Protein AF-A0A356R4A9-F1 (afdb_monomer)

Radius of gyration: 18.49 Å; Cα contacts (8 Å, |Δi|>4): 86; chains: 1; bounding box: 49×30×48 Å

pLDDT: mean 82.3, std 16.68, range [41.5, 98.44]

Solvent-accessible surface area (backbone atoms only — not comparable to full-atom values): 8505 Å² total; per-residue (Å²): 119,65,69,65,55,51,52,53,53,49,50,53,52,51,50,53,49,49,51,55,50,47,51,53,50,51,50,52,54,51,45,64,71,73,42,54,73,65,49,39,50,23,39,52,54,39,52,52,53,48,52,53,52,49,50,52,49,36,62,72,50,45,49,51,43,59,66,44,44,65,76,77,25,81,92,47,44,72,59,52,50,51,53,50,52,52,51,49,50,54,52,33,54,54,51,27,52,53,28,42,53,50,13,55,49,28,47,75,68,74,36,54,52,44,15,52,31,24,41,54,43,33,67,45,48,48,58,54,54,48,50,54,48,56,61,52,53,47,65,43,70,71,48,76,68,57,55,55,54,55,51,51,55,52,52,60,66,72,74,111

Sequence (160 aa):
MVLNRWGKRGGISLVDQAIHGGTNFLINIILARWLSPNEYGAFAVAYTIFLLIGAIHTSVMIEPMMVYGAKKYIETFRGYIGSLLLGHGVFSVLVTIILIVSSLTFLAFDSKELADAFLGLAIASPFILLQWMIRRSFYVVSQSTWALAGSFMYFTLNAL

Mean predicted ali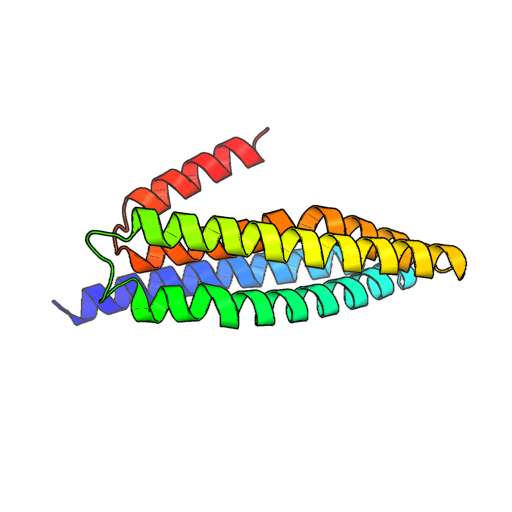gned error: 9.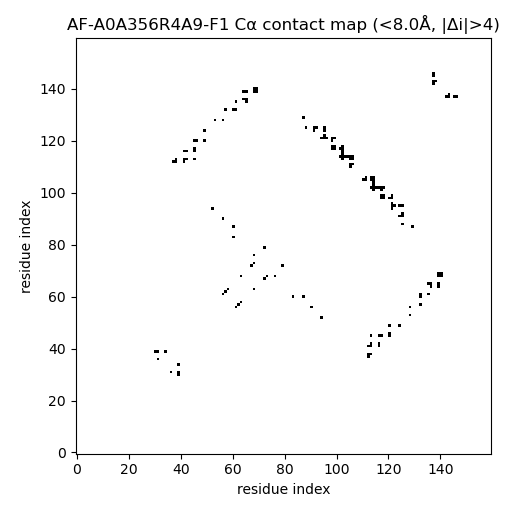42 Å

Nearest PDB structures (foldseek):
  8fih-assembly1_C  TM=4.741E-01  e=2.282E+00  synthetic construct
  6ixg-assembly2_B  TM=2.271E-01  e=6.060E+00  Homo sapiens

Structure (mmCIF, N/CA/C/O backbone):
data_AF-A0A356R4A9-F1
#
_entry.id   AF-A0A356R4A9-F1
#
loop_
_atom_site.group_PDB
_atom_site.id
_atom_site.type_symbol
_atom_site.label_atom_id
_atom_site.label_alt_id
_atom_site.label_comp_id
_atom_site.label_asym_id
_atom_site.label_entity_id
_atom_site.label_seq_id
_atom_site.pdbx_PDB_ins_code
_atom_site.Cartn_x
_atom_site.Cartn_y
_atom_site.Cartn_z
_atom_site.occupancy
_atom_site.B_iso_or_equiv
_atom_site.auth_seq_id
_atom_site.auth_comp_id
_atom_site.auth_asym_id
_atom_site.auth_atom_id
_atom_site.pdbx_PDB_model_num
ATOM 1 N N . MET A 1 1 ? -28.731 -18.258 21.736 1.00 53.62 1 MET A N 1
ATOM 2 C CA . MET A 1 1 ? -28.629 -16.910 21.112 1.00 53.62 1 MET A CA 1
ATOM 3 C C . MET A 1 1 ? -27.203 -16.497 20.726 1.00 53.62 1 MET A C 1
ATOM 5 O O . MET A 1 1 ? -27.047 -15.810 19.723 1.00 53.62 1 MET A O 1
ATOM 9 N N . VAL A 1 2 ? -26.165 -16.927 21.457 1.00 51.97 2 VAL A N 1
ATOM 10 C CA . VAL A 1 2 ? -24.757 -16.596 21.158 1.00 51.97 2 VAL A CA 1
ATOM 11 C C . VAL A 1 2 ? -24.281 -17.220 19.831 1.00 51.97 2 VAL A C 1
ATOM 13 O O . VAL A 1 2 ? -23.800 -16.480 18.980 1.00 51.97 2 VAL A O 1
ATOM 16 N N . LEU A 1 3 ? -24.543 -18.511 19.567 1.00 58.34 3 LEU A N 1
ATOM 17 C CA . LEU A 1 3 ? -24.146 -19.190 18.311 1.00 58.34 3 LEU A CA 1
ATOM 18 C C . LEU A 1 3 ? -24.570 -18.447 17.026 1.00 58.34 3 LEU A C 1
ATOM 20 O O . LEU A 1 3 ? -23.777 -18.309 16.101 1.00 58.34 3 LEU A O 1
ATOM 24 N N . ASN A 1 4 ? -25.794 -17.909 16.981 1.00 60.91 4 ASN A N 1
ATOM 25 C CA . ASN A 1 4 ? -26.327 -17.230 15.793 1.00 60.91 4 ASN A CA 1
ATOM 26 C C . ASN A 1 4 ? -25.661 -15.853 15.552 1.00 60.91 4 ASN A C 1
ATOM 28 O O . ASN A 1 4 ? -25.534 -15.400 14.418 1.00 60.91 4 ASN A O 1
ATOM 32 N N . ARG A 1 5 ? -25.171 -15.186 16.612 1.00 58.28 5 ARG A N 1
ATOM 33 C CA . ARG A 1 5 ? -24.407 -13.928 16.491 1.00 58.28 5 ARG A CA 1
ATOM 34 C C . ARG A 1 5 ? -22.972 -14.164 16.007 1.00 58.28 5 ARG A C 1
ATOM 36 O O . ARG A 1 5 ? -22.490 -13.384 15.190 1.00 58.28 5 ARG A O 1
ATOM 43 N N . TRP A 1 6 ? -22.315 -15.229 16.471 1.00 61.62 6 TRP A N 1
ATOM 44 C CA . TRP A 1 6 ? -20.971 -15.605 16.006 1.00 61.62 6 TRP A CA 1
ATOM 45 C C . TRP A 1 6 ? -20.995 -16.138 14.570 1.00 61.62 6 TRP A C 1
ATOM 47 O O . TRP A 1 6 ? -20.151 -15.737 13.775 1.00 61.62 6 TRP A O 1
ATOM 57 N N . GLY A 1 7 ? -22.013 -16.925 14.200 1.00 70.94 7 GLY A N 1
ATOM 58 C CA . GLY A 1 7 ? -22.208 -17.392 12.822 1.00 70.94 7 GLY A CA 1
ATOM 59 C C . GLY A 1 7 ? -22.398 -16.248 11.820 1.00 70.94 7 GLY A C 1
ATOM 60 O O . GLY A 1 7 ? -21.722 -16.211 10.797 1.00 70.94 7 GLY A O 1
ATOM 61 N N . LYS A 1 8 ? -23.242 -15.254 12.139 1.00 70.19 8 LYS A N 1
ATOM 62 C CA . LYS A 1 8 ? -23.445 -14.077 11.270 1.00 70.19 8 LYS A CA 1
ATOM 63 C C . LYS A 1 8 ? -22.185 -13.218 11.121 1.00 70.19 8 LYS A C 1
ATOM 65 O O . LYS A 1 8 ? -21.857 -12.815 10.011 1.00 70.19 8 LYS A O 1
ATOM 70 N N . ARG A 1 9 ? -21.462 -12.947 12.215 1.00 65.94 9 ARG A N 1
ATOM 71 C CA . ARG A 1 9 ? -20.215 -12.155 12.175 1.00 65.94 9 ARG A CA 1
ATOM 72 C C . ARG A 1 9 ? -19.087 -12.886 11.443 1.00 65.94 9 ARG A C 1
ATOM 74 O O . ARG A 1 9 ? -18.384 -12.265 10.652 1.00 65.94 9 ARG A O 1
ATOM 81 N N . GLY A 1 10 ? -18.951 -14.193 11.671 1.00 72.62 10 GLY A N 1
ATOM 82 C CA . GLY A 1 10 ? -17.997 -15.041 10.960 1.00 72.62 10 GLY A CA 1
ATOM 83 C C . GLY A 1 10 ? -18.293 -15.106 9.463 1.00 72.62 10 GLY A C 1
ATOM 84 O O . GLY A 1 10 ? -17.389 -14.898 8.662 1.00 72.62 10 GLY A O 1
ATOM 85 N N . GLY A 1 11 ? -19.564 -15.287 9.083 1.00 77.62 11 GLY A N 1
ATOM 86 C CA . GLY A 1 11 ? -19.992 -15.285 7.682 1.00 77.62 11 GLY A CA 1
ATOM 87 C C . GLY A 1 11 ? -19.675 -13.974 6.960 1.00 77.62 11 GLY A C 1
ATOM 88 O O . GLY A 1 11 ? -19.123 -14.002 5.866 1.00 77.62 11 GLY A O 1
ATOM 89 N N . ILE A 1 12 ? -19.934 -12.824 7.593 1.00 77.06 12 ILE A N 1
ATOM 90 C CA . ILE A 1 12 ? -19.588 -11.507 7.027 1.00 77.06 12 ILE A CA 1
ATOM 91 C C . ILE A 1 12 ? -18.071 -11.367 6.837 1.00 77.06 12 ILE A C 1
ATOM 93 O O . ILE A 1 12 ? -17.632 -10.902 5.791 1.00 77.06 12 ILE A O 1
ATOM 97 N N . SER A 1 13 ? -17.262 -11.803 7.809 1.00 73.44 13 SER A N 1
ATOM 98 C CA . SER A 1 13 ? -15.799 -11.751 7.681 1.00 73.44 13 SER A CA 1
ATOM 99 C C . SER A 1 13 ? -15.266 -12.677 6.582 1.00 73.44 13 SER A C 1
ATOM 101 O O . SER A 1 13 ? -14.324 -12.307 5.885 1.00 73.44 13 SER A O 1
ATOM 103 N N . LEU A 1 14 ? -15.873 -13.853 6.407 1.00 78.56 14 LEU A N 1
ATOM 104 C CA . LEU A 1 14 ? -15.554 -14.782 5.321 1.00 78.56 14 LEU A CA 1
ATOM 105 C C . LEU A 1 14 ? -15.862 -14.172 3.954 1.00 78.56 14 LEU A C 1
ATOM 107 O O . LEU A 1 14 ? -15.031 -14.255 3.056 1.00 78.56 14 LEU A O 1
ATOM 111 N N . VAL A 1 15 ? -17.018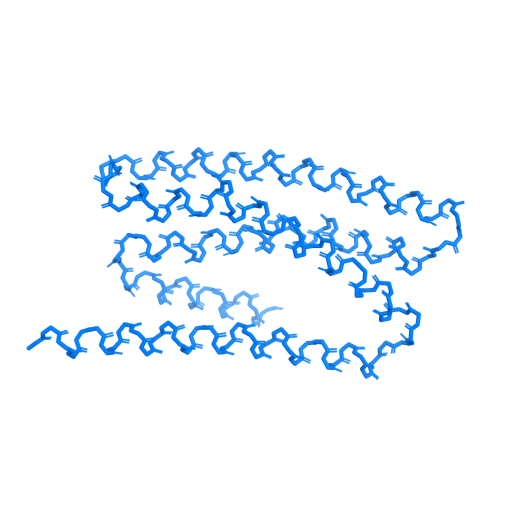 -13.523 3.808 1.00 81.44 15 VAL A N 1
ATOM 112 C CA . VAL A 1 15 ? -17.395 -12.838 2.565 1.00 81.44 15 VAL A CA 1
ATOM 113 C C . VAL A 1 15 ? -16.461 -11.659 2.277 1.00 81.44 15 VAL A C 1
ATOM 115 O O . VAL A 1 15 ? -15.988 -11.540 1.153 1.00 81.44 15 VAL A O 1
ATOM 118 N N . ASP A 1 16 ? -16.126 -10.836 3.276 1.00 75.25 16 ASP A N 1
ATOM 119 C CA . ASP A 1 16 ? -15.158 -9.733 3.128 1.00 75.25 16 ASP A CA 1
ATOM 120 C C . ASP A 1 16 ? -13.784 -10.245 2.663 1.00 75.25 16 ASP A C 1
ATOM 122 O O . ASP A 1 16 ? -13.200 -9.720 1.713 1.00 75.25 16 ASP A O 1
ATOM 126 N N . GLN A 1 17 ? -13.288 -11.327 3.272 1.00 79.94 17 GLN A N 1
ATOM 127 C CA . GLN A 1 17 ? -12.030 -11.953 2.860 1.00 79.94 17 GLN A CA 1
ATOM 128 C C . GLN A 1 17 ? -12.111 -12.571 1.461 1.00 79.94 17 GLN A C 1
ATOM 130 O O . GLN A 1 17 ? -11.166 -12.425 0.687 1.00 79.94 17 GLN A O 1
ATOM 135 N N . ALA A 1 18 ? -13.225 -13.217 1.111 1.00 83.06 18 ALA A N 1
ATOM 136 C CA . ALA A 1 18 ? -13.428 -13.800 -0.211 1.00 83.06 18 ALA A CA 1
ATOM 137 C C . ALA A 1 18 ? -13.486 -12.727 -1.306 1.00 83.06 18 ALA A C 1
ATOM 139 O O . ALA A 1 18 ? -12.867 -12.901 -2.352 1.00 83.06 18 ALA A O 1
ATOM 140 N N . ILE A 1 19 ? -14.160 -11.600 -1.058 1.00 80.31 19 ILE A N 1
ATOM 141 C CA . ILE A 1 19 ? -14.194 -10.462 -1.986 1.00 80.31 19 ILE A CA 1
ATOM 142 C C . ILE A 1 19 ? -12.795 -9.861 -2.120 1.00 80.31 19 ILE A C 1
ATOM 144 O O . ILE A 1 19 ? -12.308 -9.678 -3.231 1.00 80.31 19 ILE A O 1
ATOM 148 N N . HIS A 1 20 ? -12.110 -9.594 -1.007 1.00 76.81 20 HIS A N 1
ATOM 149 C CA . HIS A 1 20 ? -10.780 -8.989 -1.048 1.00 76.81 20 HIS A CA 1
ATOM 150 C C . HIS A 1 20 ? -9.744 -9.890 -1.743 1.00 76.81 20 HIS A C 1
ATOM 152 O O . HIS A 1 20 ? -8.967 -9.420 -2.576 1.00 76.81 20 HIS A O 1
ATOM 158 N N . GLY A 1 21 ? -9.740 -11.186 -1.425 1.00 81.69 21 GLY A N 1
ATOM 159 C CA . GLY A 1 21 ? -8.866 -12.171 -2.061 1.00 81.69 21 GLY A CA 1
ATOM 160 C C . GLY A 1 21 ? -9.233 -12.411 -3.526 1.00 81.69 21 GLY A C 1
ATOM 161 O O . GLY A 1 21 ? -8.353 -12.413 -4.383 1.00 81.69 21 GLY A O 1
ATOM 162 N N . GLY A 1 22 ? -10.527 -12.537 -3.826 1.00 83.94 22 GLY A N 1
ATOM 163 C CA . GLY A 1 22 ? -11.047 -12.741 -5.178 1.00 83.94 22 GLY A CA 1
ATOM 164 C C . GLY A 1 22 ? -10.737 -11.572 -6.109 1.00 83.94 22 GLY A C 1
ATOM 165 O O . GLY A 1 22 ? -10.250 -11.794 -7.214 1.00 83.94 22 GLY A O 1
ATOM 166 N N . THR A 1 23 ? -10.921 -10.332 -5.653 1.00 81.62 23 THR A N 1
ATOM 167 C CA . THR A 1 23 ? -10.562 -9.134 -6.425 1.00 81.62 23 THR A CA 1
ATOM 168 C C . THR A 1 23 ? -9.066 -9.092 -6.722 1.00 81.62 23 THR A C 1
ATOM 170 O O . THR A 1 23 ? -8.685 -8.903 -7.874 1.00 81.62 23 THR A O 1
ATOM 173 N N . ASN A 1 24 ? -8.207 -9.338 -5.725 1.00 85.69 24 ASN A N 1
ATOM 174 C CA . ASN A 1 24 ? -6.759 -9.392 -5.957 1.00 85.69 24 ASN A CA 1
ATOM 175 C C . ASN A 1 24 ? -6.378 -10.504 -6.945 1.00 85.69 24 ASN A C 1
ATOM 177 O O . ASN A 1 24 ? -5.554 -10.283 -7.829 1.00 85.69 24 ASN A O 1
ATOM 181 N N . PHE A 1 25 ? -6.987 -11.684 -6.832 1.00 85.81 25 PHE A N 1
ATOM 182 C CA . PHE A 1 25 ? -6.743 -12.799 -7.745 1.00 85.81 25 PHE A CA 1
ATOM 183 C C . PHE A 1 25 ? -7.155 -12.470 -9.188 1.00 85.81 25 PHE A C 1
ATOM 185 O O . PHE A 1 25 ? -6.370 -12.666 -10.115 1.00 85.81 25 PHE A O 1
ATOM 192 N N . LEU A 1 26 ? -8.354 -11.914 -9.381 1.00 88.88 26 LEU A N 1
ATOM 193 C CA . LEU A 1 26 ? -8.856 -11.528 -10.701 1.00 88.88 26 LEU A CA 1
ATOM 194 C C . LEU A 1 26 ? -8.011 -10.421 -11.335 1.00 88.88 26 LEU A C 1
ATOM 196 O O . LEU A 1 26 ? -7.682 -10.525 -12.515 1.00 88.88 26 LEU A O 1
ATOM 200 N N . ILE A 1 27 ? -7.615 -9.403 -10.562 1.00 86.56 27 ILE A N 1
ATOM 201 C CA . ILE A 1 27 ? -6.721 -8.340 -11.042 1.00 86.56 27 ILE A CA 1
ATOM 202 C C . ILE A 1 27 ? -5.399 -8.941 -11.524 1.00 86.56 27 ILE A C 1
ATOM 204 O O . ILE A 1 27 ? -4.966 -8.630 -12.630 1.00 86.56 27 ILE A O 1
ATOM 208 N N . ASN A 1 28 ? -4.795 -9.854 -10.756 1.00 87.06 28 ASN A N 1
ATOM 209 C CA . ASN A 1 28 ? -3.555 -10.515 -11.168 1.00 87.06 28 ASN A CA 1
ATOM 210 C C . ASN A 1 28 ? -3.728 -11.324 -12.468 1.00 87.06 28 ASN A C 1
ATOM 212 O O . ASN A 1 28 ? -2.862 -11.256 -13.335 1.00 87.06 28 ASN A O 1
ATOM 216 N N . ILE A 1 29 ? -4.854 -12.027 -12.658 1.00 89.06 29 ILE A N 1
ATOM 217 C CA . ILE A 1 29 ? -5.142 -12.742 -13.918 1.00 89.06 29 ILE A CA 1
ATOM 218 C C . ILE A 1 29 ? -5.295 -11.778 -15.097 1.00 89.06 29 ILE A C 1
ATOM 220 O O . ILE A 1 29 ? -4.784 -12.054 -16.183 1.00 89.06 29 ILE A O 1
ATOM 224 N N . ILE A 1 30 ? -6.026 -10.677 -14.913 1.00 90.19 30 ILE A N 1
ATOM 225 C CA . ILE A 1 30 ? -6.250 -9.689 -15.975 1.00 90.19 30 ILE A CA 1
ATOM 226 C C . ILE A 1 30 ? -4.915 -9.063 -16.381 1.00 90.19 30 ILE A C 1
ATOM 228 O O . ILE A 1 30 ? -4.602 -9.032 -17.570 1.00 90.19 30 ILE A O 1
ATOM 232 N N . LEU A 1 31 ? -4.096 -8.658 -15.407 1.00 88.75 31 LEU A N 1
ATOM 233 C CA . LEU A 1 31 ? -2.763 -8.112 -15.659 1.00 88.75 31 LEU A CA 1
ATOM 234 C C . LEU A 1 31 ? -1.865 -9.131 -16.367 1.00 88.75 31 LEU A C 1
ATOM 236 O O . LEU A 1 31 ? -1.244 -8.784 -17.364 1.00 88.75 31 LEU A O 1
ATOM 240 N N . ALA A 1 32 ? -1.868 -10.396 -15.941 1.00 89.50 32 ALA A N 1
ATOM 241 C CA . ALA A 1 32 ? -1.096 -11.456 -16.594 1.00 89.50 32 ALA A CA 1
ATOM 242 C C . ALA A 1 32 ? -1.521 -11.722 -18.050 1.00 89.50 32 ALA A C 1
ATOM 244 O O . ALA A 1 32 ? -0.742 -12.266 -18.828 1.00 89.50 32 ALA A O 1
ATOM 245 N N . ARG A 1 33 ? -2.761 -11.378 -18.421 1.00 92.75 33 ARG A N 1
ATOM 246 C CA . ARG A 1 33 ? -3.270 -11.524 -19.793 1.00 92.75 33 ARG A CA 1
ATOM 247 C C . ARG A 1 33 ? -3.018 -10.306 -20.675 1.00 92.75 33 ARG A C 1
ATOM 249 O O . ARG A 1 33 ? -2.995 -10.466 -21.890 1.00 92.75 33 ARG A O 1
ATOM 256 N N . TRP A 1 34 ? -2.949 -9.113 -20.092 1.00 93.25 34 TRP A N 1
ATOM 257 C CA . TRP A 1 34 ? -2.891 -7.850 -20.840 1.00 93.25 34 TRP A CA 1
ATOM 258 C C . TRP A 1 34 ? -1.480 -7.270 -20.915 1.00 93.25 34 TRP A C 1
ATOM 260 O O . TRP A 1 34 ? -1.175 -6.564 -21.871 1.00 93.25 34 TRP A O 1
ATOM 270 N N . LEU A 1 35 ? -0.632 -7.568 -19.931 1.00 92.19 35 LEU A N 1
ATOM 271 C CA . LEU A 1 35 ? 0.759 -7.137 -19.902 1.00 92.19 35 LEU A CA 1
ATOM 272 C C . LEU A 1 35 ? 1.659 -8.128 -20.639 1.00 92.19 35 LEU A C 1
ATOM 274 O O . LEU A 1 35 ? 1.421 -9.340 -20.636 1.00 92.19 35 LEU A O 1
ATOM 278 N N . SER A 1 36 ? 2.739 -7.617 -21.223 1.00 94.81 36 SER A N 1
ATOM 279 C CA . SER A 1 36 ? 3.835 -8.463 -21.685 1.00 94.81 36 SER A CA 1
ATOM 280 C C . SER A 1 36 ? 4.516 -9.178 -20.501 1.00 94.81 36 SER A C 1
ATOM 282 O O . SER A 1 36 ? 4.424 -8.724 -19.355 1.00 94.81 36 SER A O 1
ATOM 284 N N . PRO A 1 37 ? 5.253 -10.280 -20.742 1.00 93.56 37 PRO A N 1
ATOM 285 C CA . PRO A 1 37 ? 5.971 -10.986 -19.679 1.00 93.56 37 PRO A CA 1
ATOM 286 C C . PRO A 1 37 ? 6.932 -10.097 -18.874 1.00 93.56 37 PRO A C 1
ATOM 288 O O . PRO A 1 37 ? 7.047 -10.271 -17.661 1.00 93.56 37 PRO A O 1
ATOM 291 N N . ASN A 1 38 ? 7.586 -9.128 -19.524 1.00 93.62 38 ASN A N 1
ATOM 292 C CA . ASN A 1 38 ? 8.518 -8.207 -18.868 1.00 93.62 38 ASN A CA 1
ATOM 293 C C . ASN A 1 38 ? 7.782 -7.228 -17.942 1.00 93.62 38 ASN A C 1
ATOM 295 O O . ASN A 1 38 ? 8.169 -7.064 -16.785 1.00 93.62 38 ASN A O 1
ATOM 299 N N . GLU A 1 39 ? 6.683 -6.637 -18.415 1.00 93.44 39 GLU A N 1
ATOM 300 C CA . GLU A 1 39 ? 5.846 -5.727 -17.623 1.00 93.44 39 GLU A CA 1
ATOM 301 C C . GLU A 1 39 ? 5.198 -6.448 -16.435 1.00 93.44 39 GLU A C 1
ATOM 303 O O . GLU A 1 39 ? 5.211 -5.941 -15.311 1.00 93.44 39 GLU A O 1
ATOM 308 N N . TYR A 1 40 ? 4.676 -7.662 -16.651 1.00 94.44 40 TYR A N 1
ATOM 309 C CA . TYR A 1 40 ? 4.106 -8.467 -15.571 1.00 94.44 40 TYR A CA 1
ATOM 310 C C . TYR A 1 40 ? 5.172 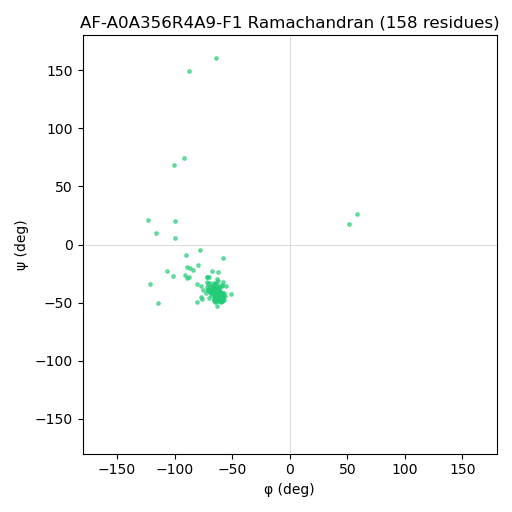-8.894 -14.554 1.00 94.44 40 TYR A C 1
ATOM 312 O O . TYR A 1 40 ? 4.911 -8.886 -13.351 1.00 94.44 40 TYR A O 1
ATOM 320 N N . GLY A 1 41 ? 6.385 -9.224 -15.008 1.00 95.00 41 GLY A N 1
ATOM 321 C CA . GLY A 1 41 ? 7.517 -9.523 -14.132 1.00 95.00 41 GLY A CA 1
ATOM 322 C C . GLY A 1 41 ? 7.888 -8.336 -13.241 1.00 95.00 41 GLY A C 1
ATOM 323 O O . GLY A 1 41 ? 8.002 -8.491 -12.023 1.00 95.00 41 GLY A O 1
ATOM 324 N N . ALA A 1 42 ? 7.998 -7.139 -13.821 1.00 96.19 42 ALA A N 1
ATOM 325 C CA . ALA A 1 42 ? 8.260 -5.911 -13.073 1.00 96.19 42 ALA A CA 1
ATOM 326 C C . ALA A 1 42 ? 7.144 -5.599 -12.061 1.00 96.19 42 ALA A C 1
ATOM 328 O O . ALA A 1 42 ? 7.424 -5.298 -10.896 1.00 96.19 42 ALA A O 1
ATOM 329 N N . PHE A 1 43 ? 5.881 -5.751 -12.474 1.00 94.31 43 PHE A N 1
ATOM 330 C CA . PHE A 1 43 ? 4.730 -5.635 -11.582 1.00 94.31 43 PHE A CA 1
ATOM 331 C C . PHE A 1 43 ? 4.799 -6.641 -10.426 1.00 94.31 43 PHE A C 1
ATOM 333 O O . PHE A 1 43 ? 4.614 -6.251 -9.277 1.00 94.31 43 PHE A O 1
ATOM 340 N N . ALA A 1 44 ? 5.099 -7.914 -10.691 1.00 94.25 44 ALA A N 1
ATOM 341 C CA . ALA A 1 44 ? 5.164 -8.951 -9.663 1.00 94.25 44 ALA A CA 1
ATOM 342 C C . ALA A 1 44 ? 6.251 -8.661 -8.612 1.00 94.25 44 ALA A C 1
ATOM 344 O O . ALA A 1 44 ? 6.027 -8.866 -7.413 1.00 94.25 44 ALA A O 1
ATOM 345 N N . VAL A 1 45 ? 7.403 -8.129 -9.039 1.00 96.69 45 VAL A N 1
ATOM 346 C CA . VAL A 1 45 ? 8.468 -7.674 -8.131 1.00 96.69 45 VAL A CA 1
ATOM 347 C C . VAL A 1 45 ? 7.973 -6.516 -7.265 1.00 96.69 45 VAL A C 1
ATOM 349 O O . VAL A 1 45 ? 8.032 -6.606 -6.036 1.00 96.69 45 VAL A O 1
ATOM 352 N N . ALA A 1 46 ? 7.430 -5.461 -7.879 1.00 95.81 46 ALA A N 1
ATOM 353 C CA . ALA A 1 46 ? 6.908 -4.307 -7.148 1.00 95.81 46 ALA A CA 1
ATOM 354 C C . ALA A 1 46 ? 5.783 -4.711 -6.176 1.00 95.81 46 ALA A C 1
ATOM 356 O O . ALA A 1 46 ? 5.785 -4.310 -5.013 1.00 95.81 46 ALA A O 1
ATOM 357 N N . TYR A 1 47 ? 4.862 -5.572 -6.608 1.00 93.38 47 TYR A N 1
ATOM 358 C CA . TYR A 1 47 ? 3.765 -6.075 -5.788 1.00 93.38 47 TYR A CA 1
ATOM 359 C C . TYR A 1 47 ? 4.262 -6.908 -4.600 1.00 93.38 47 TYR A C 1
ATOM 361 O O . TYR A 1 47 ? 3.754 -6.764 -3.490 1.00 93.38 47 TYR A O 1
ATOM 369 N N . THR A 1 48 ? 5.307 -7.718 -4.773 1.00 95.25 48 THR A N 1
ATOM 370 C CA . THR A 1 48 ? 5.918 -8.460 -3.657 1.00 95.25 48 THR A CA 1
ATOM 371 C C . THR A 1 48 ? 6.528 -7.513 -2.619 1.00 95.25 48 THR A C 1
ATOM 373 O O . THR A 1 48 ? 6.316 -7.689 -1.417 1.00 95.25 48 THR A O 1
ATOM 376 N N . ILE A 1 49 ? 7.229 -6.467 -3.069 1.00 96.69 49 ILE A N 1
ATOM 377 C CA . ILE A 1 49 ? 7.750 -5.413 -2.185 1.00 96.69 49 ILE A CA 1
ATOM 378 C C . ILE A 1 49 ? 6.606 -4.686 -1.470 1.00 96.69 49 ILE A C 1
ATOM 380 O O . ILE A 1 49 ? 6.688 -4.439 -0.265 1.00 96.69 49 ILE A O 1
ATOM 384 N N . PHE A 1 50 ? 5.506 -4.404 -2.169 1.00 95.75 50 PHE A N 1
ATOM 385 C CA . PHE A 1 50 ? 4.315 -3.823 -1.558 1.00 95.75 50 PHE A CA 1
ATOM 386 C C . PHE A 1 50 ? 3.729 -4.705 -0.454 1.00 95.75 50 PHE A C 1
ATOM 388 O O . PHE A 1 50 ? 3.415 -4.201 0.623 1.00 95.75 50 PHE A O 1
ATOM 395 N N . LEU A 1 51 ? 3.611 -6.016 -0.684 1.00 94.25 51 LEU A N 1
ATOM 396 C CA . LEU A 1 51 ? 3.127 -6.954 0.330 1.00 94.25 51 LEU A CA 1
ATOM 397 C C . LEU A 1 51 ? 4.032 -6.965 1.567 1.00 94.25 51 LEU A C 1
ATOM 399 O O . LEU A 1 51 ? 3.522 -6.978 2.688 1.00 94.25 51 LEU A O 1
ATOM 403 N N . LEU A 1 52 ? 5.354 -6.897 1.383 1.00 97.06 52 LEU A N 1
ATOM 404 C CA . LEU A 1 52 ? 6.311 -6.787 2.487 1.00 97.06 52 LEU A CA 1
ATOM 405 C C . LEU A 1 52 ? 6.100 -5.495 3.293 1.00 97.06 52 LEU A C 1
ATOM 407 O O . LEU A 1 52 ? 5.991 -5.541 4.519 1.00 97.06 52 LEU A O 1
ATOM 411 N N . ILE A 1 53 ? 5.989 -4.350 2.614 1.00 97.00 53 ILE A N 1
ATOM 412 C CA . ILE A 1 53 ? 5.689 -3.057 3.249 1.00 97.00 53 ILE A CA 1
ATOM 413 C C . ILE A 1 53 ? 4.356 -3.132 4.005 1.00 97.00 53 ILE A C 1
ATOM 415 O O . ILE A 1 53 ? 4.258 -2.685 5.149 1.00 97.00 53 ILE A O 1
ATOM 419 N N . GLY A 1 54 ? 3.336 -3.724 3.385 1.00 96.19 54 GLY A N 1
ATOM 420 C CA . GLY A 1 54 ? 2.016 -3.916 3.971 1.00 96.19 54 GLY A CA 1
ATOM 421 C C . GLY A 1 54 ? 2.032 -4.808 5.210 1.00 96.19 54 GLY A C 1
ATOM 422 O O . GLY A 1 54 ? 1.311 -4.526 6.168 1.00 96.19 54 GLY A O 1
ATOM 423 N N . ALA A 1 55 ? 2.879 -5.838 5.242 1.00 96.06 55 ALA A N 1
ATOM 424 C CA . ALA A 1 55 ? 3.066 -6.684 6.417 1.00 96.06 55 ALA A CA 1
ATOM 425 C C . ALA A 1 55 ? 3.670 -5.895 7.591 1.00 96.06 55 ALA A C 1
ATOM 427 O O . ALA A 1 55 ? 3.171 -5.996 8.712 1.00 96.06 55 ALA A O 1
ATOM 428 N N . ILE A 1 56 ? 4.679 -5.055 7.330 1.00 96.62 56 ILE A N 1
ATOM 429 C CA . ILE A 1 56 ? 5.277 -4.164 8.340 1.00 96.62 56 ILE A CA 1
ATOM 430 C C . ILE A 1 56 ? 4.246 -3.143 8.836 1.00 96.62 56 ILE A C 1
ATOM 432 O O . ILE A 1 56 ? 4.089 -2.938 10.038 1.00 96.62 56 ILE A O 1
ATOM 436 N N . HIS A 1 57 ? 3.508 -2.514 7.919 1.00 96.56 57 HIS A N 1
ATOM 437 C CA . HIS A 1 57 ? 2.447 -1.568 8.269 1.00 96.56 57 HIS A CA 1
ATOM 438 C C . HIS A 1 57 ? 1.374 -2.230 9.146 1.00 96.56 57 HIS A C 1
ATOM 440 O O . HIS A 1 57 ? 0.956 -1.674 10.166 1.00 96.56 57 HIS A O 1
ATOM 446 N N . THR A 1 58 ? 0.985 -3.457 8.798 1.00 93.75 58 THR A N 1
ATOM 447 C CA . THR A 1 58 ? -0.010 -4.235 9.539 1.00 93.75 58 THR A CA 1
ATOM 448 C C . THR A 1 58 ? 0.469 -4.565 10.950 1.00 93.75 58 THR A C 1
ATOM 450 O O . THR A 1 58 ? -0.267 -4.308 11.903 1.00 93.75 58 THR A O 1
ATOM 453 N N . SER A 1 59 ? 1.690 -5.076 11.109 1.00 93.50 59 SER A N 1
ATOM 454 C CA . SER A 1 59 ? 2.213 -5.474 12.422 1.00 93.50 59 SER A CA 1
ATOM 455 C C . SER A 1 59 ? 2.474 -4.284 13.346 1.00 93.50 59 SER A C 1
ATOM 457 O O . SER A 1 59 ? 2.211 -4.355 14.545 1.00 93.50 59 SER A O 1
ATOM 459 N N . VAL A 1 60 ? 2.940 -3.157 12.802 1.00 92.38 60 VAL A N 1
ATOM 460 C CA . VAL A 1 60 ? 3.268 -1.966 13.602 1.00 92.38 60 VAL A CA 1
ATOM 461 C C . VAL A 1 60 ? 2.026 -1.143 13.951 1.00 92.38 60 VAL A C 1
ATOM 463 O O . VAL A 1 60 ? 1.974 -0.548 15.027 1.00 92.38 60 VAL A O 1
ATOM 466 N N . MET A 1 61 ? 1.022 -1.085 13.069 1.00 91.56 61 MET A N 1
ATOM 467 C CA . MET A 1 61 ? -0.130 -0.188 13.247 1.00 91.56 61 MET A CA 1
ATOM 468 C C . MET A 1 61 ? -1.446 -0.929 13.467 1.00 91.56 61 MET A C 1
ATOM 470 O O . MET A 1 61 ? -2.180 -0.626 14.410 1.00 91.56 61 MET A O 1
ATOM 474 N N . ILE A 1 62 ? -1.765 -1.896 12.606 1.00 90.31 62 ILE A N 1
ATOM 475 C CA . ILE A 1 62 ? -3.087 -2.533 12.586 1.00 90.31 62 ILE A CA 1
ATOM 476 C C . ILE A 1 62 ? -3.237 -3.526 13.741 1.00 90.31 62 ILE A C 1
ATOM 478 O O . ILE A 1 62 ? -4.249 -3.489 14.438 1.00 90.31 62 ILE A O 1
ATOM 482 N N . GLU A 1 63 ? -2.259 -4.398 13.982 1.00 89.75 63 GLU A N 1
ATOM 483 C CA . GLU A 1 63 ? -2.342 -5.396 15.057 1.00 89.75 63 GLU A CA 1
ATOM 484 C C . GLU A 1 63 ? -2.479 -4.751 16.451 1.00 89.75 63 GLU A C 1
ATOM 486 O O . GLU A 1 63 ? -3.422 -5.106 17.170 1.00 89.75 63 GLU A O 1
ATOM 491 N N . PRO A 1 64 ? -1.670 -3.738 16.832 1.00 86.12 64 PRO A N 1
ATOM 492 C CA . PRO A 1 64 ? -1.854 -3.036 18.100 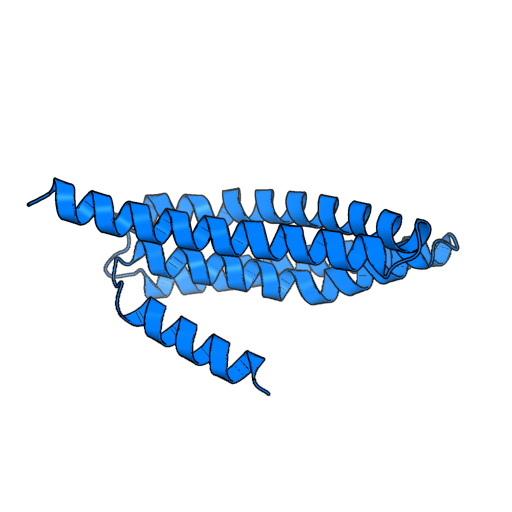1.00 86.12 64 PRO A CA 1
ATOM 493 C C . PRO A 1 64 ? -3.212 -2.340 18.194 1.00 86.12 64 PRO A C 1
ATOM 495 O O . PRO A 1 64 ? -3.846 -2.371 19.251 1.00 86.12 64 PRO A O 1
ATOM 498 N N . MET A 1 65 ? -3.699 -1.759 17.091 1.00 87.25 65 MET A N 1
ATOM 499 C CA . MET A 1 65 ? -5.028 -1.148 17.041 1.00 87.25 65 MET A CA 1
ATOM 500 C C . MET A 1 65 ? -6.126 -2.175 17.343 1.00 87.25 65 MET A C 1
ATOM 502 O O . MET A 1 65 ? -7.038 -1.883 18.121 1.00 87.25 65 MET A O 1
ATOM 506 N N . MET A 1 66 ? -6.026 -3.382 16.780 1.00 82.44 66 MET A N 1
ATOM 507 C CA . MET A 1 66 ? -6.991 -4.462 17.006 1.00 82.44 66 MET A CA 1
ATOM 508 C C . MET A 1 66 ? -6.955 -4.994 18.447 1.00 82.44 66 MET A C 1
ATOM 510 O O . MET A 1 66 ? -8.007 -5.325 18.995 1.00 82.44 66 MET A O 1
ATOM 514 N N . VAL A 1 67 ? -5.777 -5.053 19.078 1.00 81.81 67 VAL A N 1
ATOM 515 C CA . VAL A 1 67 ? -5.610 -5.575 20.448 1.00 81.81 67 VAL A CA 1
ATOM 516 C C . VAL A 1 67 ? -5.985 -4.538 21.512 1.00 81.81 67 VAL A C 1
ATOM 518 O O . VAL A 1 67 ? -6.743 -4.836 22.438 1.00 81.81 67 VAL A O 1
ATOM 521 N N . TYR A 1 68 ? -5.469 -3.312 21.405 1.00 70.94 68 TYR A N 1
ATOM 522 C CA . TYR A 1 68 ? -5.622 -2.289 22.445 1.00 70.94 68 TYR A CA 1
ATOM 523 C C . TYR A 1 68 ? -6.850 -1.396 22.251 1.00 70.94 68 TYR A C 1
ATOM 525 O O . TYR A 1 68 ? -7.388 -0.873 23.235 1.00 70.94 68 TYR A O 1
ATOM 533 N N . GLY A 1 69 ? -7.322 -1.237 21.013 1.00 66.38 69 GLY A N 1
ATOM 534 C CA . GLY A 1 69 ? -8.403 -0.311 20.683 1.00 66.38 69 GLY A CA 1
ATOM 535 C C . GLY A 1 69 ? -9.747 -0.668 21.324 1.00 66.38 69 GLY A C 1
ATOM 536 O O . GLY A 1 69 ? -10.470 0.229 21.746 1.00 66.38 69 GLY A O 1
ATOM 537 N N . ALA A 1 70 ? -10.051 -1.960 21.494 1.00 58.34 70 ALA A N 1
ATOM 538 C CA . ALA A 1 70 ? -11.322 -2.414 22.066 1.00 58.34 70 ALA A CA 1
ATOM 539 C C . ALA A 1 70 ? -11.389 -2.345 23.607 1.00 58.34 70 ALA A C 1
ATOM 541 O O . ALA A 1 70 ? -12.482 -2.410 24.167 1.00 58.34 70 ALA A O 1
ATOM 542 N N . LYS A 1 71 ? -10.246 -2.248 24.306 1.00 59.25 71 LYS A N 1
ATOM 543 C CA . LYS A 1 71 ? -10.185 -2.447 25.770 1.00 59.25 71 LYS A CA 1
ATOM 544 C C . LYS A 1 71 ? -9.646 -1.249 26.556 1.00 59.25 71 LYS A C 1
ATOM 546 O O . LYS A 1 71 ? -10.084 -1.039 27.680 1.00 59.25 71 LYS A O 1
ATOM 551 N N . LYS A 1 72 ? -8.700 -0.481 25.998 1.00 54.53 72 LYS A N 1
ATOM 552 C CA . LYS A 1 72 ? -7.962 0.569 26.734 1.00 54.53 72 LYS A CA 1
ATOM 553 C C . LYS A 1 72 ? -8.373 2.002 26.372 1.00 54.53 72 LYS A C 1
ATOM 555 O O . LYS A 1 72 ? -8.179 2.898 27.184 1.00 54.53 72 LYS A O 1
ATOM 560 N N . TYR A 1 73 ? -8.954 2.223 25.191 1.00 55.19 73 TYR A N 1
ATOM 561 C CA . TYR A 1 73 ? -9.132 3.568 24.626 1.00 55.19 73 TYR A CA 1
ATOM 562 C C . TYR A 1 73 ? -10.582 3.928 24.286 1.00 55.19 73 TYR A C 1
ATOM 564 O O . TYR A 1 73 ? -10.785 4.827 23.489 1.00 55.19 73 TYR A O 1
ATOM 572 N N . ILE A 1 74 ? -11.609 3.282 24.847 1.00 57.28 74 ILE A N 1
ATOM 573 C CA . ILE A 1 74 ? -12.998 3.510 24.390 1.00 57.28 74 ILE A CA 1
ATOM 574 C C . ILE A 1 74 ? -13.440 4.988 24.486 1.00 57.28 74 ILE A C 1
ATOM 576 O O . ILE A 1 74 ? -14.161 5.464 23.614 1.00 57.28 74 ILE A O 1
ATOM 580 N N . GLU A 1 75 ? -12.927 5.737 25.471 1.00 56.91 75 GLU A N 1
ATOM 581 C CA . GLU A 1 75 ? -13.199 7.175 25.642 1.00 56.91 75 GLU A CA 1
ATOM 582 C C . GLU A 1 75 ? -12.219 8.092 24.882 1.00 56.91 75 GLU A C 1
ATOM 584 O O . GLU A 1 75 ? -12.531 9.243 24.591 1.00 56.91 75 GLU A O 1
ATOM 589 N N . THR A 1 76 ? -11.045 7.584 24.495 1.00 65.00 76 THR A N 1
ATOM 590 C CA . THR A 1 76 ? -9.955 8.330 23.827 1.00 65.00 76 THR A CA 1
ATOM 591 C C . THR A 1 76 ? -9.656 7.827 22.410 1.00 65.00 76 THR A C 1
ATOM 593 O O . THR A 1 76 ? -8.689 8.258 21.778 1.00 65.00 76 THR A O 1
ATOM 596 N N . PHE A 1 77 ? -10.506 6.952 21.864 1.00 69.44 77 PHE A N 1
ATOM 597 C CA . PHE A 1 77 ? -10.275 6.230 20.610 1.00 69.44 77 PHE A CA 1
ATOM 598 C C . PHE A 1 77 ? -10.075 7.182 19.429 1.00 69.44 77 PHE A C 1
ATOM 600 O O . PHE A 1 77 ? -9.231 6.943 18.572 1.00 69.44 77 PHE A O 1
ATOM 607 N N . ARG A 1 78 ? -10.791 8.314 19.423 1.00 70.12 78 ARG A N 1
ATOM 608 C CA . ARG A 1 78 ? -10.615 9.377 18.420 1.00 70.12 78 ARG A CA 1
ATOM 609 C C . ARG A 1 78 ? -9.199 9.963 18.434 1.00 70.12 78 ARG A C 1
ATOM 611 O O . ARG A 1 78 ? -8.619 10.147 17.370 1.00 70.12 78 ARG A O 1
ATOM 618 N N . GLY A 1 79 ? -8.633 10.208 19.617 1.00 76.44 79 GLY A N 1
ATOM 619 C CA . GLY A 1 79 ? -7.255 10.687 19.762 1.00 76.44 79 GLY A CA 1
ATOM 620 C C . GLY A 1 79 ? -6.231 9.633 19.340 1.00 76.44 79 GLY A C 1
ATOM 621 O O . GLY A 1 79 ? -5.274 9.949 18.641 1.00 76.44 79 GLY A O 1
ATOM 622 N N . TYR A 1 80 ? -6.479 8.365 19.676 1.00 82.00 80 TYR A N 1
ATOM 623 C CA . TYR A 1 80 ? -5.629 7.249 19.256 1.00 82.00 80 TYR A CA 1
ATOM 624 C C . TYR A 1 80 ? -5.600 7.066 17.729 1.00 82.00 80 TYR A C 1
ATOM 626 O O . TYR A 1 80 ? -4.524 6.916 17.151 1.00 82.00 80 TYR A O 1
ATOM 634 N N . ILE A 1 81 ? -6.756 7.154 17.060 1.00 83.31 81 ILE A N 1
ATOM 635 C CA . ILE A 1 81 ? -6.835 7.135 15.591 1.00 83.31 81 ILE A CA 1
ATOM 636 C C . ILE A 1 81 ? -6.094 8.330 14.982 1.00 83.31 81 ILE A C 1
ATOM 638 O O . ILE A 1 81 ? -5.407 8.155 13.981 1.00 83.31 81 ILE A O 1
ATOM 642 N N . GLY A 1 82 ? -6.166 9.515 15.597 1.00 85.50 82 GLY A N 1
ATOM 643 C CA . GLY A 1 82 ? -5.367 10.672 15.181 1.00 85.50 82 GLY A CA 1
ATOM 644 C C . GLY A 1 82 ? -3.862 10.382 15.196 1.00 85.50 82 GLY A C 1
ATOM 645 O O . GLY A 1 82 ? -3.179 10.619 14.201 1.00 85.50 82 GLY A O 1
ATOM 646 N N . SER A 1 83 ? -3.352 9.786 16.277 1.00 88.38 83 SER A N 1
ATOM 647 C CA . SER A 1 83 ? -1.943 9.374 16.366 1.00 88.38 83 SER A CA 1
ATOM 648 C C . SER A 1 83 ? -1.573 8.293 15.347 1.00 88.38 83 SER A C 1
ATOM 650 O O . SER A 1 83 ? -0.489 8.347 14.768 1.00 88.38 83 SER A O 1
ATOM 652 N N . LEU A 1 84 ? -2.467 7.332 15.085 1.00 90.62 84 LEU A N 1
ATOM 653 C CA . LEU A 1 84 ? -2.262 6.318 14.045 1.00 90.62 84 LEU A CA 1
ATOM 654 C C . LEU A 1 84 ? -2.233 6.927 12.639 1.00 90.62 84 LEU A C 1
ATOM 656 O O . LEU A 1 84 ? -1.409 6.519 11.828 1.00 90.62 84 LEU A O 1
ATOM 660 N N . LEU A 1 85 ? -3.083 7.916 12.351 1.00 92.12 85 LEU A N 1
ATOM 661 C CA . LEU A 1 85 ? -3.081 8.634 11.073 1.00 92.12 85 LEU A CA 1
ATOM 662 C C . LEU A 1 85 ? -1.788 9.429 10.874 1.00 92.12 85 LEU A C 1
ATOM 664 O O . LEU A 1 85 ? -1.218 9.389 9.786 1.00 92.12 85 LEU A O 1
ATOM 668 N N . LEU A 1 86 ? -1.291 10.092 11.921 1.00 94.31 86 LEU A N 1
ATOM 669 C CA . LEU A 1 86 ? 0.014 10.759 11.882 1.00 94.31 86 LEU A CA 1
ATOM 670 C C . LEU A 1 86 ? 1.148 9.754 11.645 1.00 94.31 86 LEU A C 1
ATOM 672 O O . LEU A 1 86 ? 1.981 9.966 10.765 1.00 94.31 86 LEU A O 1
ATOM 676 N N . GLY A 1 87 ? 1.148 8.636 12.377 1.00 95.19 87 GLY A N 1
ATOM 677 C CA . GLY A 1 87 ? 2.117 7.557 12.185 1.00 95.19 87 GLY A CA 1
ATOM 678 C C . GLY A 1 87 ? 2.077 6.982 10.768 1.00 95.19 87 GLY A C 1
ATOM 679 O O . GLY A 1 87 ? 3.121 6.816 10.140 1.00 95.19 87 GLY A O 1
ATOM 680 N N . HIS A 1 88 ? 0.879 6.746 10.229 1.00 96.25 88 HIS A N 1
ATOM 681 C CA . HIS A 1 88 ? 0.679 6.316 8.848 1.00 96.25 88 HIS A CA 1
ATOM 682 C C . HIS A 1 88 ? 1.190 7.355 7.842 1.00 96.25 88 HIS A C 1
ATOM 684 O O . HIS A 1 88 ? 1.809 6.968 6.854 1.00 96.25 88 HIS A O 1
ATOM 690 N N . GLY A 1 89 ? 0.986 8.651 8.091 1.00 97.12 89 GLY A N 1
ATOM 691 C CA . GLY A 1 89 ? 1.528 9.723 7.255 1.00 97.12 89 GLY A CA 1
ATOM 692 C C . GLY A 1 89 ? 3.055 9.683 7.191 1.00 97.12 89 GLY A C 1
ATOM 693 O O . GLY A 1 89 ? 3.621 9.646 6.100 1.00 97.12 89 GLY A O 1
ATOM 694 N N . VAL A 1 90 ? 3.723 9.594 8.346 1.00 97.56 90 VAL A N 1
ATOM 695 C CA . VAL A 1 90 ? 5.192 9.475 8.420 1.00 97.56 90 VAL A CA 1
ATOM 696 C C . VAL A 1 90 ? 5.679 8.210 7.712 1.00 97.56 90 VAL A C 1
ATOM 698 O O . VAL A 1 90 ? 6.580 8.279 6.879 1.00 97.56 90 VAL A O 1
ATOM 701 N N . PHE A 1 91 ? 5.059 7.063 7.994 1.00 97.44 91 PHE A N 1
ATOM 702 C CA . PHE A 1 91 ? 5.397 5.794 7.349 1.00 97.44 91 PHE A CA 1
ATOM 703 C C . PHE A 1 91 ? 5.239 5.870 5.826 1.00 97.44 91 PHE A C 1
ATOM 705 O O . PHE A 1 91 ? 6.125 5.443 5.092 1.00 97.44 91 PHE A O 1
ATOM 712 N N . SER A 1 92 ? 4.139 6.458 5.353 1.00 97.06 92 SER A N 1
ATOM 713 C CA . SER A 1 92 ? 3.852 6.594 3.925 1.00 97.06 92 SER A CA 1
ATOM 714 C C . SER A 1 92 ? 4.858 7.496 3.228 1.00 97.06 92 SER A C 1
ATOM 716 O O . SER A 1 92 ? 5.338 7.132 2.164 1.00 97.06 92 SER A O 1
ATOM 718 N N . VAL A 1 93 ? 5.239 8.624 3.836 1.00 98.12 93 VAL A N 1
ATOM 719 C CA . VAL A 1 93 ? 6.279 9.504 3.281 1.00 98.12 93 VAL A CA 1
ATOM 720 C C . VAL A 1 93 ? 7.606 8.759 3.15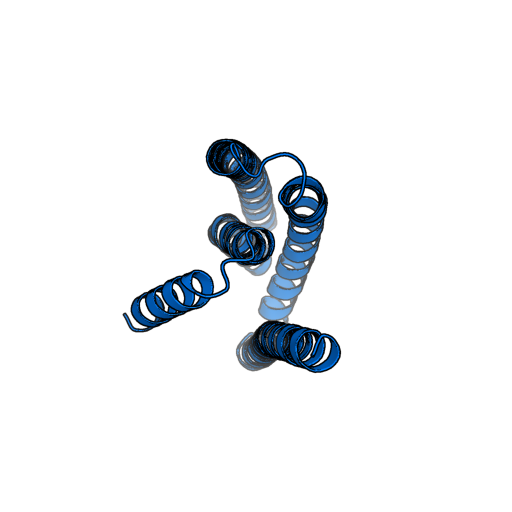0 1.00 98.12 93 VAL A C 1
ATOM 722 O O . VAL A 1 93 ? 8.222 8.805 2.087 1.00 98.12 93 VAL A O 1
ATOM 725 N N . LEU A 1 94 ? 8.029 8.032 4.189 1.00 98.06 94 LEU A N 1
ATOM 726 C CA . LEU A 1 94 ? 9.275 7.259 4.151 1.00 98.06 94 LEU A CA 1
ATOM 727 C C . LEU A 1 94 ? 9.242 6.185 3.056 1.00 98.06 94 LEU A C 1
ATOM 729 O O . LEU A 1 94 ? 10.181 6.080 2.269 1.00 98.06 94 LEU A O 1
ATOM 733 N N . VAL A 1 95 ? 8.148 5.427 2.970 1.00 97.88 95 VAL A N 1
ATOM 734 C CA . VAL A 1 95 ? 7.957 4.402 1.936 1.00 97.88 95 VAL A CA 1
ATOM 735 C C . VAL A 1 95 ? 7.954 5.014 0.537 1.00 97.88 95 VAL A C 1
ATOM 737 O O . VAL A 1 95 ? 8.672 4.530 -0.333 1.00 97.88 95 VAL A O 1
ATOM 740 N N . THR A 1 96 ? 7.199 6.090 0.310 1.00 98.00 96 THR A N 1
ATOM 741 C CA . THR A 1 96 ? 7.137 6.767 -0.990 1.00 98.00 96 THR A CA 1
ATOM 742 C C . THR A 1 96 ? 8.509 7.290 -1.409 1.00 98.00 96 THR A C 1
ATOM 744 O O . THR A 1 96 ? 8.888 7.107 -2.562 1.00 98.00 96 THR A O 1
ATOM 747 N N . ILE A 1 97 ? 9.294 7.869 -0.490 1.00 98.38 97 ILE A N 1
ATOM 748 C CA . ILE A 1 97 ? 10.669 8.305 -0.785 1.00 98.38 97 ILE A CA 1
ATOM 749 C C . ILE A 1 97 ? 11.530 7.115 -1.218 1.00 98.38 97 ILE A C 1
ATOM 751 O O . ILE A 1 97 ? 12.187 7.194 -2.254 1.00 98.38 97 ILE A O 1
ATOM 755 N N . ILE A 1 98 ? 11.503 6.008 -0.468 1.00 98.19 98 ILE A N 1
ATOM 756 C CA . ILE A 1 98 ? 12.275 4.801 -0.802 1.00 98.19 98 ILE A CA 1
ATOM 757 C C . ILE A 1 98 ? 11.893 4.289 -2.196 1.00 98.19 98 ILE A C 1
ATOM 759 O O . ILE A 1 98 ? 12.772 4.028 -3.014 1.00 98.19 98 ILE A O 1
ATOM 763 N N . LEU A 1 99 ? 10.596 4.206 -2.497 1.00 98.19 99 LEU A N 1
ATOM 764 C CA . LEU A 1 99 ? 10.104 3.711 -3.782 1.00 98.19 99 LEU A CA 1
ATOM 765 C C . LEU A 1 99 ? 10.450 4.641 -4.954 1.00 98.19 99 LEU A C 1
ATOM 767 O O . LEU A 1 99 ? 10.822 4.146 -6.017 1.00 98.19 99 LEU A O 1
ATOM 771 N N . ILE A 1 100 ? 10.392 5.965 -4.769 1.00 98.38 100 ILE A N 1
ATOM 772 C CA . ILE A 1 100 ? 10.827 6.935 -5.788 1.00 98.38 100 ILE A CA 1
ATOM 773 C C . ILE A 1 100 ? 12.329 6.796 -6.044 1.00 98.38 100 ILE A C 1
ATOM 775 O O . ILE A 1 100 ? 12.744 6.733 -7.198 1.00 98.38 100 ILE A O 1
ATOM 779 N N . VAL A 1 101 ? 13.150 6.697 -4.995 1.00 98.44 101 VAL A N 1
ATOM 780 C CA . VAL A 1 101 ? 14.602 6.501 -5.144 1.00 98.44 101 VAL A CA 1
ATOM 781 C C . VAL A 1 101 ? 14.902 5.191 -5.876 1.00 98.44 101 VAL A C 1
ATOM 783 O O . VAL A 1 101 ? 15.730 5.181 -6.789 1.00 98.44 101 VAL A O 1
ATOM 786 N N . SER A 1 102 ? 14.204 4.100 -5.546 1.00 97.94 102 SER A N 1
ATOM 787 C CA . SER A 1 102 ? 14.320 2.837 -6.281 1.00 97.94 102 SER A CA 1
ATOM 788 C C . SER A 1 102 ? 13.908 2.992 -7.747 1.00 97.94 102 SER A C 1
ATOM 790 O O . SER A 1 102 ? 14.635 2.538 -8.625 1.00 97.94 102 SER A O 1
ATOM 792 N N . SER A 1 103 ? 12.797 3.682 -8.026 1.00 98.06 103 SER A N 1
ATOM 793 C CA . SER A 1 103 ? 12.326 3.947 -9.392 1.00 98.06 103 SER A CA 1
ATOM 794 C C . SER A 1 103 ? 13.366 4.714 -10.219 1.00 98.06 103 SER A C 1
ATOM 796 O O . SER A 1 103 ? 13.740 4.274 -11.307 1.00 98.06 103 SER A O 1
ATOM 798 N N . LEU A 1 104 ? 13.912 5.803 -9.670 1.00 98.25 104 LEU A N 1
ATOM 799 C CA . LEU A 1 104 ? 14.974 6.588 -10.306 1.00 98.25 104 LEU A CA 1
ATOM 800 C C . LEU A 1 104 ? 16.249 5.763 -10.526 1.00 98.25 104 LEU A C 1
ATOM 802 O O . LEU A 1 104 ? 16.925 5.927 -11.540 1.00 98.25 104 LEU A O 1
ATOM 806 N N . THR A 1 105 ? 16.560 4.852 -9.601 1.00 98.06 105 THR A N 1
ATOM 807 C CA . THR A 1 105 ? 17.703 3.941 -9.728 1.00 98.06 105 THR A CA 1
ATOM 808 C C . THR A 1 105 ? 17.499 2.976 -10.894 1.00 98.06 105 THR A C 1
ATOM 810 O O . THR A 1 105 ? 18.383 2.850 -11.733 1.00 98.06 105 THR A O 1
ATOM 813 N N . PHE A 1 106 ? 16.328 2.343 -11.010 1.00 97.75 106 PHE A N 1
ATOM 814 C CA . PHE A 1 106 ? 16.022 1.463 -12.143 1.00 97.75 106 PHE A CA 1
ATOM 815 C C . PHE A 1 106 ? 16.052 2.197 -13.484 1.00 97.75 106 PHE A C 1
ATOM 817 O O . PHE A 1 106 ? 16.559 1.647 -14.460 1.00 97.75 106 PHE A O 1
ATOM 824 N N . LEU A 1 107 ? 15.591 3.451 -13.522 1.00 96.94 107 LEU A N 1
ATOM 825 C CA . LEU A 1 107 ? 15.682 4.281 -14.721 1.00 96.94 107 LEU A CA 1
ATOM 826 C C . LEU A 1 107 ? 17.143 4.553 -15.120 1.00 96.94 107 LEU A C 1
ATOM 828 O O . LEU A 1 107 ? 17.469 4.517 -16.301 1.00 96.94 107 LEU A O 1
ATOM 832 N N . ALA A 1 108 ? 18.034 4.770 -14.148 1.00 97.31 108 ALA A N 1
ATOM 833 C CA . ALA A 1 108 ? 19.463 4.966 -14.403 1.00 97.31 108 ALA A CA 1
ATOM 834 C C . ALA A 1 108 ? 20.177 3.703 -14.932 1.00 97.31 108 ALA A C 1
ATOM 836 O O . ALA A 1 108 ? 21.207 3.822 -15.592 1.00 97.31 108 ALA A O 1
ATOM 837 N N . PHE A 1 109 ? 19.631 2.510 -14.670 1.00 96.56 109 PHE A N 1
ATOM 838 C CA . PHE A 1 109 ? 20.125 1.220 -15.174 1.00 96.56 109 PHE A CA 1
ATOM 839 C C . PHE A 1 109 ? 19.333 0.695 -16.389 1.00 96.56 109 PHE A C 1
ATOM 841 O O . PHE A 1 109 ? 19.363 -0.503 -16.661 1.00 96.56 109 PHE A O 1
ATOM 848 N N . ASP A 1 110 ? 18.608 1.566 -17.100 1.00 95.31 110 ASP A N 1
ATOM 849 C CA . ASP A 1 110 ? 17.834 1.232 -18.310 1.00 95.31 110 ASP A CA 1
ATOM 850 C C . ASP A 1 110 ? 16.763 0.137 -18.097 1.00 95.31 110 ASP A C 1
ATOM 852 O O . ASP A 1 110 ? 16.362 -0.579 -19.009 1.00 95.31 110 ASP A O 1
ATOM 856 N N . SER A 1 111 ? 16.276 -0.004 -16.860 1.00 95.69 111 SER A N 1
ATOM 857 C CA . SER A 1 111 ? 15.229 -0.959 -16.473 1.00 95.69 111 SER A CA 1
ATOM 858 C C . SER A 1 111 ? 13.876 -0.253 -16.366 1.00 95.69 111 SER A C 1
ATOM 860 O O . SER A 1 111 ? 13.335 -0.064 -15.269 1.00 95.69 111 SER A O 1
ATOM 862 N N . LYS A 1 112 ? 13.341 0.192 -17.509 1.00 96.00 112 LYS A N 1
ATOM 863 C CA . LYS A 1 112 ? 12.171 1.083 -17.559 1.00 96.00 112 LYS A CA 1
ATOM 864 C C . LYS A 1 112 ? 10.918 0.470 -16.923 1.00 96.00 112 LYS A C 1
ATOM 866 O O . LYS A 1 112 ? 10.223 1.157 -16.178 1.00 96.00 112 LYS A O 1
ATOM 871 N N . GLU A 1 113 ? 10.646 -0.809 -17.155 1.00 96.75 113 GLU A N 1
ATOM 872 C CA . GLU A 1 113 ? 9.449 -1.484 -16.637 1.00 96.75 113 GLU A CA 1
ATOM 873 C C . GLU A 1 113 ? 9.449 -1.521 -15.101 1.00 96.75 113 GLU A C 1
ATOM 875 O O . GLU A 1 113 ? 8.418 -1.301 -14.463 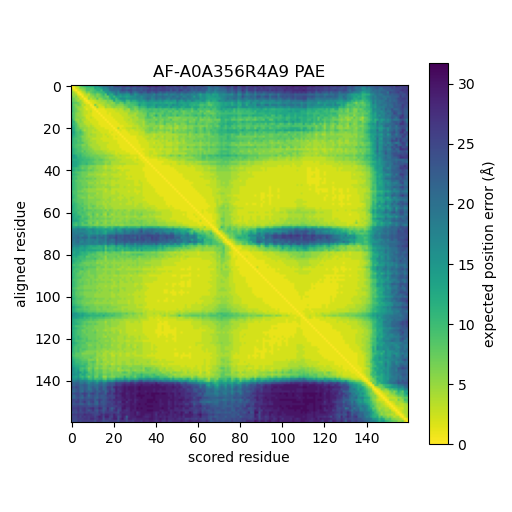1.00 96.75 113 GLU A O 1
ATOM 880 N N . LEU A 1 114 ? 10.619 -1.744 -14.488 1.00 96.94 114 LEU A N 1
ATOM 881 C CA . LEU A 1 114 ? 10.783 -1.690 -13.032 1.00 96.94 114 LEU A CA 1
ATOM 882 C C . LEU A 1 114 ? 10.654 -0.262 -12.507 1.00 96.94 114 LEU A C 1
ATOM 884 O O . LEU A 1 114 ? 10.018 -0.049 -11.473 1.00 96.94 114 LEU A O 1
ATOM 888 N N . ALA A 1 115 ? 11.220 0.716 -13.216 1.00 97.81 115 ALA A N 1
ATOM 889 C CA . ALA A 1 115 ? 11.084 2.119 -12.850 1.00 97.81 115 ALA A CA 1
ATOM 890 C C . ALA A 1 115 ? 9.607 2.547 -12.815 1.00 97.81 115 ALA A C 1
ATOM 892 O O . ALA A 1 115 ? 9.160 3.104 -11.807 1.00 97.81 115 ALA A O 1
ATOM 893 N N . ASP A 1 116 ? 8.846 2.224 -13.864 1.00 96.88 116 ASP A N 1
ATOM 894 C CA . ASP A 1 116 ? 7.415 2.523 -13.972 1.00 96.88 116 ASP A CA 1
ATOM 895 C C . ASP A 1 116 ? 6.603 1.806 -12.877 1.00 96.88 116 ASP A C 1
ATOM 897 O O . ASP A 1 116 ? 5.765 2.428 -12.216 1.00 96.88 116 ASP A O 1
ATOM 901 N N . ALA A 1 117 ? 6.879 0.521 -12.623 1.00 96.75 117 ALA A N 1
ATOM 902 C CA . ALA A 1 117 ? 6.186 -0.255 -11.594 1.00 96.75 117 ALA A CA 1
ATOM 903 C C . ALA A 1 117 ? 6.411 0.316 -10.180 1.00 96.75 117 ALA A C 1
ATOM 905 O O . ALA A 1 117 ? 5.462 0.450 -9.401 1.00 96.75 117 ALA A O 1
ATOM 906 N N . PHE A 1 118 ? 7.647 0.699 -9.848 1.00 97.69 118 PHE A N 1
ATOM 907 C CA . PHE A 1 118 ? 7.973 1.294 -8.548 1.00 97.69 118 PHE A CA 1
ATOM 908 C C . PHE A 1 118 ? 7.416 2.711 -8.397 1.00 97.69 118 PHE A C 1
ATOM 910 O O . PHE A 1 118 ? 6.990 3.076 -7.301 1.00 97.69 118 PHE A O 1
ATOM 917 N N . LEU A 1 119 ? 7.358 3.493 -9.479 1.00 97.88 119 LEU A N 1
ATOM 918 C CA . LEU A 1 119 ? 6.724 4.812 -9.467 1.00 97.88 119 LEU A CA 1
ATOM 919 C C . LEU A 1 119 ? 5.215 4.696 -9.228 1.00 97.88 119 LEU A C 1
ATOM 921 O O . LEU A 1 119 ? 4.671 5.378 -8.358 1.00 97.88 119 LEU A O 1
ATOM 925 N N . GLY A 1 120 ? 4.549 3.795 -9.956 1.00 96.12 120 GLY A N 1
ATOM 926 C CA . GLY A 1 120 ? 3.134 3.496 -9.746 1.00 96.12 120 GLY A CA 1
ATOM 927 C C . GLY A 1 120 ? 2.865 3.054 -8.309 1.00 96.12 120 GLY A C 1
ATOM 928 O O . GLY A 1 120 ? 1.922 3.531 -7.672 1.00 96.12 120 GLY A O 1
ATOM 929 N N . LEU A 1 121 ? 3.748 2.220 -7.753 1.00 95.81 121 LEU A N 1
ATOM 930 C CA . LEU A 1 121 ? 3.644 1.798 -6.365 1.00 95.81 121 LEU A CA 1
ATOM 931 C C . LEU A 1 121 ? 3.842 2.953 -5.377 1.00 95.81 121 LEU A C 1
ATOM 933 O O . LEU A 1 121 ? 3.083 3.043 -4.417 1.00 95.81 121 LEU A O 1
ATOM 937 N N . ALA A 1 122 ? 4.803 3.847 -5.615 1.00 97.69 122 ALA A N 1
ATOM 938 C CA . ALA A 1 122 ? 5.065 5.001 -4.754 1.00 97.69 122 ALA A CA 1
ATOM 939 C C . ALA A 1 122 ? 3.844 5.923 -4.620 1.00 97.69 122 ALA A C 1
ATOM 941 O O . ALA A 1 122 ? 3.609 6.488 -3.5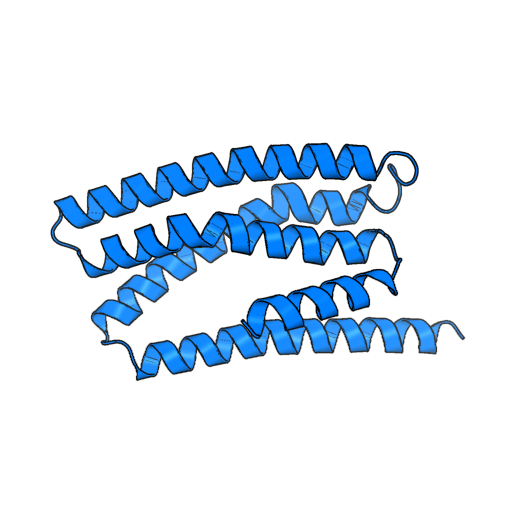47 1.00 97.69 122 ALA A O 1
ATOM 942 N N . ILE A 1 123 ? 3.069 6.045 -5.703 1.00 96.88 123 ILE A N 1
ATOM 943 C CA . ILE A 1 123 ? 1.825 6.816 -5.750 1.00 96.88 123 ILE A CA 1
ATOM 944 C C . ILE A 1 123 ? 0.689 6.042 -5.079 1.00 96.88 123 ILE A C 1
ATOM 946 O O . ILE A 1 123 ? -0.053 6.617 -4.289 1.00 96.88 123 ILE A O 1
ATOM 950 N N . ALA A 1 124 ? 0.537 4.748 -5.367 1.00 94.69 124 ALA A N 1
ATOM 951 C CA . ALA A 1 124 ? -0.597 3.956 -4.894 1.00 94.69 124 ALA A CA 1
ATOM 952 C C . ALA A 1 124 ? -0.491 3.545 -3.413 1.00 94.69 124 ALA A C 1
ATOM 954 O O . ALA A 1 124 ? -1.504 3.499 -2.706 1.00 94.69 124 ALA A O 1
ATOM 955 N N . SER A 1 125 ? 0.717 3.246 -2.923 1.00 94.88 125 SER A N 1
ATOM 956 C CA . SER A 1 125 ? 0.921 2.621 -1.613 1.00 94.88 125 SER A CA 1
ATOM 957 C C . SER A 1 125 ? 0.362 3.418 -0.428 1.00 94.88 125 SER A C 1
ATOM 959 O O . SER A 1 125 ? -0.263 2.783 0.425 1.00 94.88 125 SER A O 1
ATOM 961 N N . PRO A 1 126 ? 0.488 4.763 -0.344 1.00 95.62 126 PRO A N 1
ATOM 962 C CA . PRO A 1 126 ? -0.082 5.523 0.771 1.00 95.62 126 PRO A CA 1
ATOM 963 C C . PRO A 1 126 ? -1.596 5.322 0.880 1.00 95.62 126 PRO A C 1
ATOM 965 O O . PRO A 1 126 ? -2.122 5.053 1.958 1.00 95.62 126 PRO A O 1
ATOM 968 N N . PHE A 1 127 ? -2.298 5.366 -0.253 1.00 95.50 127 PHE A N 1
ATOM 969 C CA . PHE A 1 127 ? -3.755 5.269 -0.290 1.00 95.50 127 PHE A CA 1
ATOM 970 C C . PHE A 1 127 ? -4.250 3.854 0.005 1.00 95.50 127 PHE A C 1
ATOM 972 O O . PHE A 1 127 ? -5.208 3.686 0.761 1.00 95.50 127 PHE A O 1
ATOM 979 N N . ILE A 1 128 ? -3.590 2.829 -0.545 1.00 92.38 128 ILE A N 1
ATOM 980 C CA . ILE A 1 128 ? -3.981 1.434 -0.299 1.00 92.38 128 ILE A CA 1
ATOM 981 C C . ILE A 1 128 ? -3.759 1.074 1.176 1.00 92.38 128 ILE A C 1
ATOM 983 O O . ILE A 1 128 ? -4.653 0.514 1.812 1.00 92.38 128 ILE A O 1
ATOM 987 N N . LEU A 1 129 ? -2.611 1.441 1.754 1.00 93.69 129 LEU A N 1
ATOM 988 C CA . LEU A 1 129 ? -2.318 1.171 3.166 1.00 93.69 129 LEU A CA 1
ATOM 989 C C . LEU A 1 129 ? -3.249 1.952 4.104 1.00 93.69 129 LEU A C 1
ATOM 991 O O . LEU A 1 129 ? -3.701 1.411 5.118 1.00 93.69 129 LEU A O 1
ATOM 995 N N . LEU A 1 130 ? -3.604 3.193 3.750 1.00 92.75 130 LEU A N 1
ATOM 996 C CA . LEU A 1 130 ? -4.609 3.960 4.485 1.00 92.75 130 LEU A CA 1
ATOM 997 C C . LEU A 1 130 ? -5.970 3.259 4.453 1.00 92.75 130 LEU A C 1
ATOM 999 O O . LEU A 1 130 ? -6.616 3.109 5.493 1.00 92.75 130 LEU A O 1
ATOM 1003 N N . GLN A 1 131 ? -6.390 2.787 3.275 1.00 89.88 131 GLN A N 1
ATOM 1004 C CA . GLN A 1 131 ? -7.636 2.041 3.105 1.00 89.88 131 GLN A CA 1
ATOM 1005 C C . GLN A 1 131 ? -7.644 0.776 3.967 1.00 89.88 131 GLN A C 1
ATOM 1007 O O . GLN A 1 131 ? -8.651 0.493 4.621 1.00 89.88 131 GLN A O 1
ATOM 1012 N N . TRP A 1 132 ? -6.526 0.047 4.031 1.00 88.62 132 TRP A N 1
ATOM 1013 C CA . TRP A 1 132 ? -6.387 -1.134 4.888 1.00 88.62 132 TRP A CA 1
ATOM 1014 C C . TRP A 1 132 ? -6.552 -0.776 6.369 1.00 88.62 132 TRP A C 1
ATOM 1016 O O . TRP A 1 132 ? -7.299 -1.453 7.083 1.00 88.62 132 TRP A O 1
ATOM 1026 N N . MET A 1 133 ? -5.923 0.312 6.822 1.00 88.81 133 MET A N 1
ATOM 1027 C CA . MET A 1 133 ? -6.014 0.777 8.209 1.00 88.81 133 MET A CA 1
ATOM 1028 C C . MET A 1 133 ? -7.434 1.212 8.586 1.00 88.81 133 MET A C 1
ATOM 1030 O O . MET A 1 133 ? -7.971 0.771 9.604 1.00 88.81 133 MET A O 1
ATOM 1034 N N . ILE A 1 134 ? -8.063 2.045 7.753 1.00 84.69 134 ILE A N 1
ATOM 1035 C CA . ILE A 1 134 ? -9.421 2.554 7.981 1.00 84.69 134 ILE A CA 1
ATOM 1036 C C . ILE A 1 134 ? -10.429 1.403 7.976 1.00 84.69 134 ILE A C 1
ATOM 1038 O O . ILE A 1 134 ? -11.279 1.321 8.861 1.00 84.69 134 ILE A O 1
ATOM 1042 N N . ARG A 1 135 ? -10.313 0.460 7.030 1.00 80.81 135 ARG A N 1
ATOM 1043 C CA . ARG A 1 135 ? -11.188 -0.721 6.992 1.00 80.81 135 ARG A CA 1
ATOM 1044 C C . ARG A 1 135 ? -11.123 -1.496 8.308 1.00 80.81 135 ARG A C 1
ATOM 1046 O O . ARG A 1 135 ? -12.154 -1.894 8.842 1.00 80.81 135 ARG A O 1
ATOM 1053 N N . ARG A 1 136 ? -9.918 -1.691 8.850 1.00 79.75 136 ARG A N 1
ATOM 1054 C CA . ARG A 1 136 ? -9.694 -2.429 10.102 1.00 79.75 136 ARG A CA 1
ATOM 1055 C C . ARG A 1 136 ? -10.160 -1.662 11.340 1.00 79.75 136 ARG A C 1
ATOM 1057 O O . ARG A 1 136 ? -10.664 -2.296 12.264 1.00 79.75 136 ARG A O 1
ATOM 1064 N N . SER A 1 137 ? -10.084 -0.331 11.352 1.00 76.31 137 SER A N 1
ATOM 1065 C CA . SER A 1 137 ? -10.535 0.471 12.499 1.00 76.31 137 SER A CA 1
ATOM 1066 C C . SER A 1 137 ? -12.047 0.355 12.740 1.00 76.31 137 SER A C 1
ATOM 1068 O O . SER A 1 137 ? -12.479 0.287 13.893 1.00 76.31 137 SER A O 1
ATOM 1070 N N . PHE A 1 138 ? -12.856 0.206 11.682 1.00 71.50 138 PHE A N 1
ATOM 1071 C CA . PHE A 1 138 ? -14.301 -0.030 11.806 1.00 71.50 138 PHE A CA 1
ATOM 1072 C C . PHE A 1 1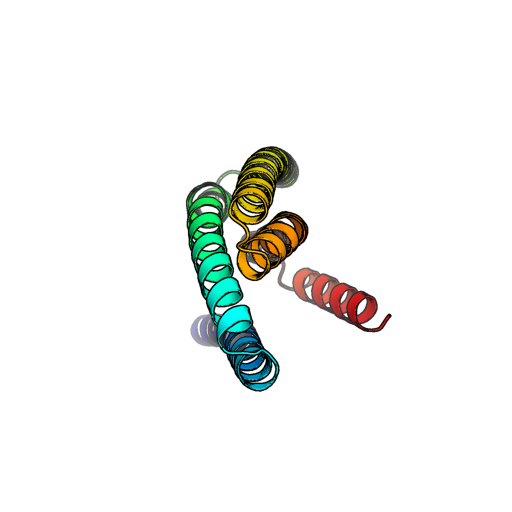38 ? -14.649 -1.344 12.521 1.00 71.50 138 PHE A C 1
ATOM 1074 O O . PHE A 1 138 ? -15.649 -1.406 13.241 1.00 71.50 138 PHE A O 1
ATOM 1081 N N . TYR A 1 139 ? -13.817 -2.381 12.383 1.00 69.31 139 TYR A N 1
ATOM 1082 C CA . TYR A 1 139 ? -14.020 -3.651 13.084 1.00 69.31 139 TYR A CA 1
ATOM 1083 C C . TYR A 1 139 ? -13.738 -3.547 14.592 1.00 69.31 139 TYR A C 1
ATOM 1085 O O . TYR A 1 139 ? -14.365 -4.260 15.376 1.00 69.31 139 TYR A O 1
ATOM 1093 N N . VAL A 1 140 ? -12.855 -2.634 15.017 1.00 64.06 140 VAL A N 1
ATOM 1094 C CA . VAL A 1 140 ? -12.492 -2.440 16.435 1.00 64.06 140 VAL A CA 1
ATOM 1095 C C . VAL A 1 140 ? -13.627 -1.809 17.238 1.00 64.06 140 VAL A C 1
ATOM 1097 O O . VAL A 1 140 ? -13.893 -2.216 18.366 1.00 64.06 140 VAL A O 1
ATOM 1100 N N . VAL A 1 141 ? -14.346 -0.850 16.653 1.00 58.31 141 VAL A N 1
ATOM 1101 C CA . VAL A 1 141 ? -15.364 -0.064 17.375 1.00 58.31 141 VAL A CA 1
ATOM 1102 C C . VAL A 1 141 ? -16.686 -0.833 17.559 1.00 58.31 141 VAL A C 1
ATOM 1104 O O . VAL A 1 141 ? -17.591 -0.353 18.234 1.00 58.31 141 VAL A O 1
ATOM 1107 N N . SER A 1 142 ? -16.839 -2.041 16.995 1.00 54.44 142 SER A N 1
ATOM 1108 C CA . SER A 1 142 ? -18.089 -2.834 17.048 1.00 54.44 142 SER A CA 1
ATOM 1109 C C . SER A 1 142 ? -19.360 -2.067 16.619 1.00 54.44 142 SER A C 1
ATOM 1111 O O . SER A 1 142 ? -20.478 -2.517 16.871 1.00 54.44 142 SER A O 1
ATOM 1113 N N . GLN A 1 143 ? -19.212 -0.942 15.913 1.00 46.56 143 GLN A N 1
ATOM 1114 C CA . GLN A 1 143 ? -20.292 -0.176 15.297 1.00 46.56 143 GLN A CA 1
ATOM 1115 C C . GLN A 1 143 ? -20.490 -0.664 13.857 1.00 46.56 143 GLN A C 1
ATOM 1117 O O . GLN A 1 143 ? -20.116 -0.013 12.885 1.00 46.56 143 GLN A O 1
ATOM 1122 N N . SER A 1 144 ? -21.092 -1.850 13.732 1.00 47.25 144 SER A N 1
ATOM 1123 C CA . SER A 1 144 ? -21.391 -2.526 12.457 1.00 47.25 144 SER A CA 1
ATOM 1124 C C . SER A 1 144 ? -22.274 -1.711 11.494 1.00 47.25 144 SER A C 1
ATOM 1126 O O . SER A 1 144 ? -22.419 -2.100 10.339 1.00 47.25 144 SER A O 1
ATOM 1128 N N . THR A 1 145 ? -22.886 -0.612 11.942 1.00 50.12 145 THR A N 1
ATOM 1129 C CA . THR A 1 145 ? -23.805 0.223 11.155 1.00 50.12 145 THR A CA 1
ATOM 1130 C C . THR A 1 145 ? -23.103 1.322 10.349 1.00 50.12 145 THR A C 1
ATOM 1132 O O . THR A 1 145 ? -23.579 1.659 9.271 1.00 50.12 145 THR A O 1
ATOM 1135 N N . TRP A 1 146 ? -21.942 1.827 10.785 1.00 49.62 146 TRP A N 1
ATOM 1136 C CA . TRP A 1 146 ? -21.194 2.864 10.047 1.00 49.62 146 TRP A CA 1
ATOM 1137 C C . TRP A 1 146 ? -20.238 2.298 8.984 1.00 49.62 146 TRP A C 1
ATOM 1139 O O . TRP A 1 146 ? -19.924 2.985 8.015 1.00 49.62 146 TRP A O 1
ATOM 1149 N N . ALA A 1 147 ? -19.850 1.021 9.093 1.00 49.44 147 ALA A N 1
ATOM 1150 C CA . ALA A 1 147 ? -19.102 0.314 8.047 1.00 49.44 147 ALA A CA 1
ATOM 1151 C C . ALA A 1 147 ? -19.909 0.172 6.734 1.00 49.44 147 ALA A C 1
ATOM 1153 O O . ALA A 1 147 ? -19.342 0.193 5.642 1.00 49.44 147 ALA A O 1
ATOM 1154 N N . LEU A 1 148 ? -21.245 0.102 6.829 1.00 49.88 148 LEU A N 1
ATOM 1155 C CA . LEU A 1 148 ? -22.149 0.115 5.672 1.00 49.88 148 LEU A CA 1
ATOM 1156 C C . LEU A 1 148 ? -22.225 1.500 5.007 1.00 49.88 148 LEU A C 1
ATOM 1158 O O . LEU A 1 148 ? -22.255 1.581 3.783 1.00 49.88 148 LEU A O 1
ATOM 1162 N N . ALA A 1 149 ? -22.175 2.588 5.785 1.00 54.75 149 ALA A N 1
ATOM 1163 C CA . ALA A 1 149 ? -22.164 3.953 5.250 1.00 54.75 149 ALA A CA 1
ATOM 1164 C C . ALA A 1 149 ? -20.845 4.282 4.523 1.00 54.75 149 ALA A C 1
ATOM 1166 O O . ALA A 1 149 ? -20.867 4.853 3.433 1.00 54.75 149 ALA A O 1
ATOM 1167 N N . GLY A 1 150 ? -19.701 3.840 5.063 1.00 51.69 150 GLY A N 1
ATOM 1168 C CA . GLY A 1 150 ? -18.405 3.950 4.378 1.00 51.69 150 GLY A CA 1
ATOM 1169 C C . GLY A 1 150 ? -18.337 3.129 3.083 1.00 51.69 150 GLY A C 1
ATOM 1170 O O . GLY A 1 150 ? -17.743 3.571 2.102 1.00 51.69 150 GLY A O 1
ATOM 1171 N N . SER A 1 151 ? -19.016 1.979 3.043 1.00 54.31 151 SER A N 1
ATOM 1172 C CA . SER A 1 151 ? -19.139 1.166 1.824 1.00 54.31 151 SER A CA 1
ATOM 1173 C C . SER A 1 151 ? -20.010 1.845 0.754 1.00 54.31 151 SER A C 1
ATOM 1175 O O . SER A 1 151 ? -19.716 1.732 -0.433 1.00 54.31 151 SER A O 1
ATOM 1177 N N . PHE A 1 152 ? -21.031 2.612 1.157 1.00 54.12 152 PHE A N 1
ATOM 1178 C CA . PHE A 1 152 ? -21.875 3.390 0.241 1.00 54.12 152 PHE A CA 1
ATOM 1179 C C . PHE A 1 152 ? -21.125 4.593 -0.361 1.00 54.12 152 PHE A C 1
ATOM 1181 O O . PHE A 1 152 ? -21.237 4.853 -1.556 1.00 54.12 152 PHE A O 1
ATOM 1188 N N . MET A 1 153 ? -20.286 5.271 0.433 1.00 56.19 153 MET A N 1
ATOM 1189 C CA . MET A 1 153 ? -19.417 6.349 -0.064 1.00 56.19 153 MET A CA 1
ATOM 1190 C C . MET A 1 153 ? -18.336 5.834 -1.025 1.00 56.19 153 MET A C 1
ATOM 1192 O O . MET A 1 153 ? -18.032 6.499 -2.013 1.00 56.19 153 MET A O 1
ATOM 1196 N N . TYR A 1 154 ? -17.787 4.639 -0.781 1.00 55.31 154 TYR A N 1
ATOM 1197 C CA . TYR A 1 154 ? -16.830 4.000 -1.692 1.00 55.31 154 TYR A CA 1
ATOM 1198 C C . TYR A 1 154 ? -17.467 3.616 -3.039 1.00 55.31 154 TYR A C 1
ATOM 1200 O O . TYR A 1 154 ? -16.808 3.719 -4.071 1.00 55.31 154 TYR A O 1
ATOM 1208 N N . PHE A 1 155 ? -18.753 3.242 -3.050 1.00 52.47 155 PHE A N 1
ATOM 1209 C CA . PHE A 1 155 ? -19.507 2.965 -4.278 1.00 52.47 155 PHE A CA 1
ATOM 1210 C C . PHE A 1 155 ? -19.740 4.234 -5.115 1.00 52.47 155 PHE A C 1
ATOM 1212 O O . PHE A 1 155 ? -19.547 4.208 -6.324 1.00 52.47 155 PHE A O 1
ATOM 1219 N N . THR A 1 156 ? -20.070 5.368 -4.487 1.00 57.62 156 THR A N 1
ATOM 1220 C CA . THR A 1 156 ? -20.243 6.650 -5.201 1.00 57.62 156 THR A CA 1
ATOM 1221 C C . THR A 1 156 ? -18.935 7.240 -5.727 1.00 57.62 156 THR A C 1
ATOM 1223 O O . THR A 1 156 ? -18.954 7.948 -6.726 1.00 57.62 156 THR A O 1
ATOM 1226 N N . LEU A 1 157 ? -17.803 6.944 -5.078 1.00 53.66 157 LEU A N 1
ATOM 1227 C CA . LEU A 1 157 ? -16.481 7.429 -5.493 1.00 53.66 157 LEU A CA 1
ATOM 1228 C C . LEU A 1 157 ? -15.834 6.569 -6.589 1.00 53.66 157 LEU A C 1
ATOM 1230 O O . LEU A 1 157 ? -14.957 7.061 -7.281 1.00 53.66 157 LEU A O 1
ATOM 1234 N N . ASN A 1 158 ? -16.250 5.306 -6.737 1.00 41.50 158 ASN A N 1
ATOM 1235 C CA . ASN A 1 158 ? -15.839 4.424 -7.841 1.00 41.50 158 ASN A CA 1
ATOM 1236 C C . ASN A 1 158 ? -16.762 4.513 -9.073 1.00 41.50 158 ASN A C 1
ATOM 1238 O O . ASN A 1 158 ? -16.467 3.896 -10.091 1.00 41.50 158 ASN A O 1
ATOM 1242 N N . ALA A 1 159 ? -17.901 5.207 -8.971 1.00 49.56 159 ALA A N 1
ATOM 1243 C CA . ALA A 1 159 ? -18.884 5.361 -10.049 1.00 49.56 159 ALA A CA 1
ATOM 1244 C C . ALA A 1 159 ? -18.769 6.704 -10.806 1.00 49.56 159 ALA A C 1
ATOM 1246 O O . ALA A 1 159 ? -19.605 6.992 -11.664 1.00 49.56 159 ALA A O 1
ATOM 1247 N N . LEU A 1 160 ? -17.751 7.506 -10.482 1.00 42.22 160 LEU A N 1
ATOM 1248 C CA . LEU A 1 160 ? -17.302 8.714 -11.182 1.00 42.22 160 LEU A CA 1
ATOM 1249 C C . LEU A 1 160 ? -15.892 8.465 -11.718 1.00 42.22 160 LEU A C 1
ATOM 1251 O O . LEU A 1 160 ? -15.614 8.942 -12.838 1.00 42.22 160 LEU A O 1
#

Foldseek 3Di:
DVVVVCVVVVVVVVVVCCVVVVVVVVVLVVCVVPDDPLLNVLLVVLVVVLVVLLVVLCVVQLVCCQVCVQPPQLPPNVVVVVVSVVVLVVSLVVQLVVLQVQLVVCVVVVNNSNSVNSNVCSVVSSVVSVVVRVLSNVVSNPPPPVNVVVVVVVVVVVVD

Secondary structure (DSSP, 8-state):
-HHHHHHHHHHHHHHHHHHHHHHHHHHHHHHHHHS-HHHHHHHHHHHHHHHHHHHHHIIIIIHHHHHHTTTT-TTTHHHHHHHHHHHHHHHHHHHHHHHHHHHHHHHHTT-HHHHHHHHHHHHHHHHHHHHHHHHHHHHHT--TTHHHHHHHHHHHHH--